Protein AF-A0A5C8T9L4-F1 (afdb_monomer_lite)

Radius of gyration: 18.74 Å; chains: 1; bounding box: 46×56×46 Å

Structure (mmCIF, N/CA/C/O backbone):
data_AF-A0A5C8T9L4-F1
#
_entry.id   AF-A0A5C8T9L4-F1
#
loop_
_atom_site.group_PDB
_atom_site.id
_atom_site.type_symbol
_atom_site.label_atom_id
_atom_site.label_alt_id
_atom_site.label_comp_id
_atom_site.label_asym_id
_atom_site.label_entity_id
_atom_site.label_seq_id
_atom_site.pdbx_PDB_ins_code
_atom_site.Cartn_x
_atom_site.Cartn_y
_atom_site.Cartn_z
_atom_site.occupancy
_atom_site.B_iso_or_equiv
_atom_site.auth_seq_id
_atom_site.auth_comp_id
_atom_site.auth_asym_id
_atom_site.auth_atom_id
_atom_site.pdbx_PDB_model_num
ATOM 1 N N . MET A 1 1 ? -16.118 5.973 26.515 1.00 42.66 1 MET A N 1
ATOM 2 C CA . MET A 1 1 ? -16.627 4.832 25.735 1.00 42.66 1 MET A CA 1
ATOM 3 C C . MET A 1 1 ? -15.628 4.632 24.616 1.00 42.66 1 MET A C 1
ATOM 5 O O . MET A 1 1 ? -15.421 5.558 23.848 1.00 42.66 1 MET A O 1
ATOM 9 N N . THR A 1 2 ? -14.858 3.548 24.643 1.00 53.88 2 THR A N 1
ATOM 10 C CA . THR A 1 2 ? -13.965 3.210 23.529 1.00 53.88 2 THR A CA 1
ATOM 11 C C . THR A 1 2 ? -14.850 2.675 22.419 1.00 53.88 2 THR A C 1
ATOM 13 O O . THR A 1 2 ? -15.392 1.584 22.564 1.00 53.88 2 THR A O 1
ATOM 16 N N . GLU A 1 3 ? -15.061 3.482 21.382 1.00 70.50 3 GLU A N 1
ATOM 17 C CA . GLU A 1 3 ? -15.734 3.046 20.159 1.00 70.50 3 GLU A CA 1
ATOM 18 C C . GLU A 1 3 ? -15.051 1.776 19.636 1.00 70.50 3 GLU A C 1
ATOM 20 O O . GLU A 1 3 ? -13.815 1.693 19.617 1.00 70.50 3 GLU A O 1
ATOM 25 N N . ASP A 1 4 ? -15.853 0.786 19.252 1.00 84.50 4 ASP A N 1
ATOM 26 C CA . ASP A 1 4 ? -15.371 -0.460 18.663 1.00 84.50 4 ASP A CA 1
ATOM 27 C C . ASP A 1 4 ? -14.946 -0.179 17.216 1.00 84.50 4 ASP A C 1
ATOM 29 O O . ASP A 1 4 ? -15.748 -0.189 16.283 1.00 84.50 4 ASP A O 1
ATOM 33 N N . LEU A 1 5 ? -13.687 0.232 17.054 1.00 92.12 5 LEU A N 1
ATOM 34 C CA . LEU A 1 5 ? -13.161 0.726 15.785 1.00 92.12 5 LEU A CA 1
ATOM 35 C C . LEU A 1 5 ? -12.780 -0.430 14.869 1.00 92.12 5 LEU A C 1
ATOM 37 O O . LEU A 1 5 ? -11.931 -1.259 15.203 1.00 92.12 5 LEU A O 1
ATOM 41 N N . LYS A 1 6 ? -13.331 -0.419 13.654 1.00 95.00 6 LYS A N 1
ATOM 42 C CA . LYS A 1 6 ? -13.077 -1.445 12.648 1.00 95.00 6 LYS A CA 1
ATOM 43 C C . LYS A 1 6 ? -11.702 -1.253 12.013 1.00 95.00 6 LYS A C 1
ATOM 45 O O . LYS A 1 6 ? -11.500 -0.343 11.201 1.00 95.00 6 LYS A O 1
ATOM 50 N N . THR A 1 7 ? -10.771 -2.152 12.320 1.00 97.31 7 THR A N 1
ATOM 51 C CA . THR A 1 7 ? -9.449 -2.186 11.684 1.00 97.31 7 THR A CA 1
ATOM 52 C C . THR A 1 7 ? -9.430 -3.185 10.529 1.00 97.31 7 THR A C 1
ATOM 54 O O . THR A 1 7 ? -9.835 -4.336 10.672 1.00 97.31 7 THR A O 1
ATOM 57 N N . LEU A 1 8 ? -8.955 -2.742 9.364 1.00 98.19 8 LEU A N 1
ATOM 58 C CA . LEU A 1 8 ? -8.686 -3.590 8.204 1.00 98.19 8 LEU A CA 1
ATOM 59 C C . LEU A 1 8 ? -7.178 -3.765 8.038 1.00 98.19 8 LEU A C 1
ATOM 61 O O . LEU A 1 8 ? -6.442 -2.794 7.850 1.00 98.19 8 LEU A O 1
ATOM 65 N N . ARG A 1 9 ? -6.724 -5.014 8.058 1.00 98.25 9 ARG A N 1
ATOM 66 C CA . ARG A 1 9 ? -5.347 -5.394 7.750 1.00 98.25 9 ARG A CA 1
ATOM 67 C C . ARG A 1 9 ? -5.260 -5.760 6.274 1.00 98.25 9 ARG A C 1
ATOM 69 O O . ARG A 1 9 ? -5.932 -6.674 5.809 1.00 98.25 9 ARG A O 1
ATOM 76 N N . LEU A 1 10 ? -4.432 -5.051 5.525 1.00 98.38 10 LEU A N 1
ATOM 77 C CA . LEU A 1 10 ? -4.226 -5.287 4.106 1.00 98.38 10 LEU A CA 1
ATOM 78 C C . LEU A 1 10 ? -2.852 -5.907 3.870 1.00 98.38 10 LEU A C 1
ATOM 80 O O . LEU A 1 10 ? -1.831 -5.279 4.143 1.00 98.38 10 LEU A O 1
ATOM 84 N N . VAL A 1 11 ? -2.812 -7.111 3.308 1.00 98.50 11 VAL A N 1
ATOM 85 C CA . VAL A 1 11 ? -1.577 -7.679 2.756 1.00 98.50 11 VAL A CA 1
ATOM 86 C C . VAL A 1 11 ? -1.480 -7.207 1.308 1.00 98.50 11 VAL A C 1
ATOM 88 O O . VAL A 1 11 ? -2.245 -7.656 0.455 1.00 98.50 11 VAL A O 1
ATOM 91 N N . LEU A 1 12 ? -0.584 -6.255 1.032 1.00 98.31 12 LEU A N 1
ATOM 92 C CA . LEU A 1 12 ? -0.358 -5.691 -0.304 1.00 98.31 12 LEU A CA 1
ATOM 93 C C . LEU A 1 12 ? 1.014 -6.115 -0.819 1.00 98.31 12 LEU A C 1
ATOM 95 O O . LEU A 1 12 ? 1.993 -5.378 -0.659 1.00 98.31 12 LEU A O 1
ATOM 99 N N . PRO A 1 13 ? 1.107 -7.265 -1.501 1.00 97.75 13 PRO A N 1
ATOM 100 C CA . PRO A 1 13 ? 2.375 -7.761 -2.003 1.00 97.75 13 PRO A CA 1
ATOM 101 C C . PRO A 1 13 ? 2.745 -7.093 -3.343 1.00 97.75 13 PRO A C 1
ATOM 103 O O . PRO A 1 13 ? 3.124 -7.759 -4.307 1.00 97.75 13 PRO A O 1
ATOM 106 N N . HIS A 1 14 ? 2.613 -5.762 -3.407 1.00 96.50 14 HIS A N 1
ATOM 107 C CA . HIS A 1 14 ? 2.922 -4.929 -4.568 1.00 96.50 14 HIS A CA 1
ATOM 108 C C . HIS A 1 14 ? 4.435 -4.827 -4.774 1.00 96.50 14 HIS A C 1
ATOM 110 O O . HIS A 1 14 ? 5.175 -4.503 -3.847 1.00 96.50 14 HIS A O 1
ATOM 116 N N . TRP A 1 15 ? 4.898 -5.132 -5.984 1.00 95.69 15 TRP A N 1
ATOM 117 C CA . TRP A 1 15 ? 6.328 -5.158 -6.308 1.00 95.69 15 TRP A CA 1
ATOM 118 C C . TRP A 1 15 ? 6.679 -4.346 -7.556 1.00 95.69 15 TRP A C 1
ATOM 120 O O . TRP A 1 15 ? 7.861 -4.061 -7.783 1.00 95.69 15 TRP A O 1
ATOM 130 N N . GLN A 1 16 ? 5.674 -4.007 -8.370 1.00 93.94 16 GLN A N 1
ATOM 131 C CA . GLN A 1 16 ? 5.835 -3.333 -9.653 1.00 93.94 16 GLN A CA 1
ATOM 132 C C . GLN A 1 16 ? 6.275 -1.876 -9.483 1.00 93.94 16 GLN A C 1
ATOM 134 O O . GLN A 1 16 ? 7.152 -1.441 -10.226 1.00 93.94 16 GLN A O 1
ATOM 139 N N . GLY A 1 17 ? 5.755 -1.156 -8.478 1.00 89.44 17 GLY A N 1
ATOM 140 C CA . GLY A 1 17 ? 6.108 0.242 -8.213 1.00 89.44 17 GLY A CA 1
ATOM 141 C C . GLY A 1 17 ? 7.595 0.422 -7.907 1.00 89.44 17 GLY A C 1
ATOM 142 O O . GLY A 1 17 ? 8.246 1.318 -8.437 1.00 89.44 17 GLY A O 1
ATOM 143 N N . GLY A 1 18 ? 8.171 -0.496 -7.130 1.00 89.19 18 GLY A N 1
ATOM 144 C CA . GLY A 1 18 ? 9.614 -0.553 -6.882 1.00 89.19 18 GLY A CA 1
ATOM 145 C C . GLY A 1 18 ? 10.430 -1.353 -7.910 1.00 89.19 18 GLY A C 1
ATOM 146 O O . GLY A 1 18 ? 11.642 -1.490 -7.730 1.00 89.19 18 GLY A O 1
ATOM 147 N N . ASN A 1 19 ? 9.782 -1.927 -8.934 1.00 92.38 19 ASN A N 1
ATOM 148 C CA . ASN A 1 19 ? 10.348 -2.861 -9.917 1.00 92.38 19 ASN A CA 1
ATOM 149 C C . ASN A 1 19 ? 11.284 -3.916 -9.289 1.00 92.38 19 ASN A C 1
ATOM 151 O O . ASN A 1 19 ? 12.402 -4.159 -9.755 1.00 92.38 19 ASN A O 1
ATOM 155 N N . LYS A 1 20 ? 10.854 -4.508 -8.168 1.00 93.69 20 LYS A N 1
ATOM 156 C CA . LYS A 1 20 ? 11.675 -5.448 -7.398 1.00 93.69 20 LYS A CA 1
ATOM 157 C C . LYS A 1 20 ? 10.832 -6.630 -6.908 1.00 93.69 20 LYS A C 1
ATOM 159 O O . LYS A 1 20 ? 10.202 -6.535 -5.854 1.00 93.69 20 LYS A O 1
ATOM 164 N N . PRO A 1 21 ? 10.884 -7.779 -7.609 1.00 94.56 21 PRO A N 1
ATOM 16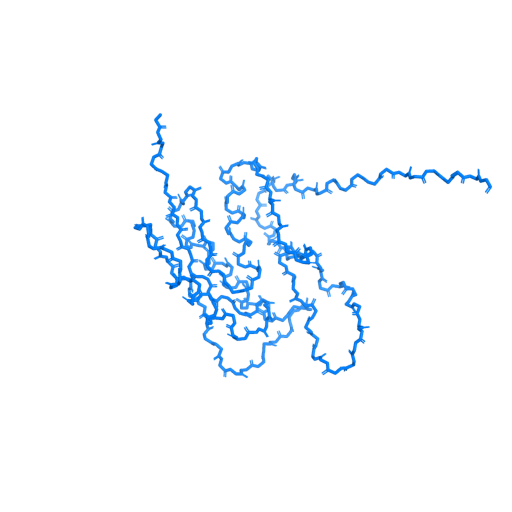5 C CA . PRO A 1 21 ? 10.089 -8.975 -7.309 1.00 94.56 21 PRO A CA 1
ATOM 166 C C . PRO A 1 21 ? 10.098 -9.433 -5.844 1.00 94.56 21 PRO A C 1
ATOM 168 O O . PRO A 1 21 ? 9.089 -9.913 -5.332 1.00 94.56 21 PRO A O 1
ATOM 171 N N . THR A 1 22 ? 11.217 -9.253 -5.133 1.00 95.94 22 THR A N 1
ATOM 172 C CA . THR A 1 22 ? 11.357 -9.676 -3.729 1.00 95.94 22 THR A CA 1
ATOM 173 C C . THR A 1 22 ? 10.402 -8.958 -2.771 1.00 95.94 22 THR A C 1
ATOM 175 O O . THR A 1 22 ? 10.172 -9.462 -1.675 1.00 95.94 22 THR A O 1
ATOM 178 N N . TYR A 1 23 ? 9.839 -7.804 -3.151 1.00 96.50 23 TYR A N 1
ATOM 179 C CA . TYR A 1 23 ? 8.844 -7.105 -2.330 1.00 96.50 23 TYR A CA 1
ATOM 180 C C . TYR A 1 23 ? 7.578 -7.936 -2.098 1.00 96.50 23 TYR A C 1
ATOM 182 O O . TYR A 1 23 ? 6.995 -7.851 -1.018 1.00 96.50 23 TYR A O 1
ATOM 190 N N . GLN A 1 24 ? 7.217 -8.813 -3.042 1.00 96.12 24 GLN A N 1
ATOM 191 C CA . GLN A 1 24 ? 6.064 -9.700 -2.890 1.00 96.12 24 GLN A CA 1
ATOM 192 C C . GLN A 1 24 ? 6.222 -10.634 -1.678 1.00 96.12 24 GLN A C 1
ATOM 194 O O . GLN A 1 24 ? 5.297 -10.801 -0.884 1.00 96.12 24 GLN A O 1
ATOM 199 N N . LEU A 1 25 ? 7.413 -11.222 -1.517 1.00 97.44 25 LEU A N 1
ATOM 200 C CA . LEU A 1 25 ? 7.740 -12.066 -0.366 1.00 97.44 25 LEU A CA 1
ATOM 201 C C . LEU A 1 25 ? 7.803 -11.243 0.925 1.00 97.44 25 LEU A C 1
ATOM 203 O O . LEU A 1 25 ? 7.277 -11.678 1.944 1.00 97.44 25 LEU A O 1
ATOM 207 N N . GLY A 1 26 ? 8.420 -10.058 0.871 1.00 97.69 26 GLY A N 1
ATOM 208 C CA . GLY A 1 26 ? 8.570 -9.176 2.031 1.00 97.69 26 GLY A CA 1
ATOM 209 C C . GLY A 1 26 ? 7.234 -8.799 2.675 1.00 97.69 26 GLY A C 1
ATOM 210 O O . GLY A 1 26 ? 7.101 -8.916 3.888 1.00 97.69 26 GLY A O 1
ATOM 211 N N . SER A 1 27 ? 6.231 -8.442 1.868 1.00 98.00 27 SER A N 1
ATOM 212 C CA . SER A 1 27 ? 4.871 -8.134 2.337 1.00 98.00 27 SER A CA 1
ATOM 213 C C . SER A 1 27 ? 4.233 -9.299 3.099 1.00 98.00 27 SER A C 1
ATOM 215 O O . SER A 1 27 ? 3.751 -9.128 4.219 1.00 98.00 27 SER A O 1
ATOM 217 N N . ARG A 1 28 ? 4.280 -10.509 2.525 1.00 97.75 28 ARG A N 1
ATOM 218 C CA . ARG A 1 28 ? 3.706 -11.709 3.153 1.00 97.75 28 ARG A CA 1
ATOM 219 C C . ARG A 1 28 ? 4.455 -12.106 4.421 1.00 97.75 28 ARG A C 1
ATOM 221 O O . ARG A 1 28 ? 3.827 -12.486 5.404 1.00 97.75 28 ARG A O 1
ATOM 228 N N . LEU A 1 29 ? 5.783 -11.986 4.417 1.00 98.31 29 LEU A N 1
ATOM 229 C CA . LEU A 1 29 ? 6.598 -12.243 5.601 1.00 98.31 29 LEU A CA 1
ATOM 230 C C . LEU A 1 29 ? 6.287 -11.240 6.718 1.00 98.31 29 LEU A C 1
ATOM 232 O O . LEU A 1 29 ? 6.173 -11.637 7.871 1.00 98.31 29 LEU A O 1
ATOM 236 N N . LEU A 1 30 ? 6.108 -9.960 6.383 1.00 97.81 30 LEU A N 1
ATOM 237 C CA . LEU A 1 30 ? 5.727 -8.935 7.351 1.00 97.81 30 LEU A CA 1
ATOM 238 C C . LEU A 1 30 ? 4.353 -9.228 7.964 1.00 97.81 30 LEU A C 1
ATOM 240 O O . LEU A 1 30 ? 4.199 -9.127 9.177 1.00 97.81 30 LEU A O 1
ATOM 244 N N . ALA A 1 31 ? 3.381 -9.635 7.144 1.00 97.50 31 ALA A N 1
ATOM 245 C CA . ALA A 1 31 ? 2.064 -10.037 7.627 1.00 97.50 31 ALA A CA 1
ATOM 246 C C . ALA A 1 31 ? 2.133 -11.253 8.567 1.00 97.50 31 ALA A C 1
ATOM 248 O O . ALA A 1 31 ? 1.416 -11.283 9.562 1.00 97.50 31 ALA A O 1
ATOM 249 N N . TRP A 1 32 ? 3.014 -12.218 8.278 1.00 97.12 32 TRP A N 1
ATOM 250 C CA . TRP A 1 32 ? 3.246 -13.396 9.120 1.00 97.12 32 TRP A CA 1
ATOM 251 C C . TRP A 1 32 ? 3.954 -13.069 10.446 1.00 97.12 32 TRP A C 1
ATOM 253 O O . TRP A 1 32 ? 3.642 -13.669 11.468 1.00 97.12 32 TRP A O 1
ATOM 263 N N . LEU A 1 33 ? 4.896 -12.120 10.441 1.00 98.00 33 LEU A N 1
ATOM 264 C CA . LEU A 1 33 ? 5.613 -11.675 11.645 1.00 98.00 33 LEU A CA 1
ATOM 265 C C . LEU A 1 33 ? 4.762 -10.783 12.557 1.00 98.00 33 LEU A C 1
ATOM 267 O O . LEU A 1 33 ? 5.031 -10.694 13.755 1.00 98.00 33 LEU A O 1
ATOM 271 N N . ALA A 1 34 ? 3.793 -10.065 11.992 1.00 97.00 34 ALA A N 1
ATOM 272 C CA . ALA A 1 34 ? 2.943 -9.164 12.749 1.00 97.00 34 ALA A CA 1
ATOM 273 C C . ALA A 1 34 ? 2.046 -9.951 13.722 1.00 97.00 34 ALA A C 1
ATOM 275 O O . ALA A 1 34 ? 1.515 -10.997 13.350 1.00 97.00 34 ALA A O 1
ATOM 276 N N . PRO A 1 35 ? 1.817 -9.446 14.947 1.00 95.88 35 PRO A N 1
ATOM 277 C CA . PRO A 1 35 ? 0.962 -10.122 15.916 1.00 95.88 35 PRO A CA 1
ATOM 278 C C . PRO A 1 35 ? -0.449 -10.293 15.358 1.00 95.88 35 PRO A C 1
ATOM 280 O O . PRO A 1 35 ? -0.966 -9.395 14.684 1.00 95.88 35 PRO A O 1
ATOM 283 N N . ASP A 1 36 ? -1.075 -11.428 15.651 1.00 92.00 36 ASP A N 1
ATOM 284 C CA . ASP A 1 36 ? -2.500 -11.616 15.407 1.00 92.00 36 ASP A CA 1
ATOM 285 C C . ASP A 1 36 ? -3.299 -10.909 16.509 1.00 92.00 36 ASP A C 1
ATOM 287 O O . ASP A 1 36 ? -2.983 -11.009 17.695 1.00 92.00 36 ASP A O 1
ATOM 291 N N . ASN A 1 37 ? -4.304 -10.147 16.100 1.00 89.31 37 ASN A N 1
ATOM 292 C CA . ASN A 1 37 ? -5.185 -9.384 16.975 1.00 89.31 37 ASN A CA 1
ATOM 293 C C . ASN A 1 37 ? -6.670 -9.602 16.643 1.00 89.31 37 ASN A C 1
ATOM 295 O O . ASN A 1 37 ? -7.508 -8.865 17.151 1.00 89.31 37 ASN A O 1
ATOM 299 N N . GLY A 1 38 ? -6.998 -10.593 15.802 1.00 92.69 38 GLY A N 1
ATOM 300 C CA . GLY A 1 38 ? -8.375 -10.913 15.415 1.00 92.69 38 GLY A CA 1
ATOM 301 C C . GLY A 1 38 ? -9.010 -9.950 14.405 1.00 92.69 38 GLY A C 1
ATOM 302 O O . GLY A 1 38 ? -10.161 -10.155 14.022 1.00 92.69 38 GLY A O 1
ATOM 303 N N . ASP A 1 39 ? -8.283 -8.926 13.946 1.00 95.56 39 ASP A N 1
ATOM 304 C CA . ASP A 1 39 ? -8.768 -8.003 12.918 1.00 95.56 39 ASP A CA 1
ATOM 305 C C . ASP A 1 39 ? -8.898 -8.693 11.553 1.00 95.56 39 ASP A C 1
ATOM 307 O O . ASP A 1 39 ? -8.097 -9.554 11.166 1.00 95.56 39 ASP A O 1
ATOM 311 N N . LEU A 1 40 ? -9.865 -8.235 10.754 1.00 96.75 40 LEU A N 1
ATOM 312 C CA . LEU A 1 40 ? -10.055 -8.723 9.393 1.00 96.75 40 LEU A CA 1
ATOM 313 C C . LEU A 1 40 ? -8.805 -8.460 8.543 1.00 96.75 40 LEU A C 1
ATOM 315 O O . LEU A 1 40 ? -8.413 -7.310 8.331 1.00 96.75 40 LEU A O 1
ATOM 319 N N . THR A 1 41 ? -8.229 -9.534 8.003 1.00 98.00 41 THR A N 1
ATOM 320 C CA . THR A 1 41 ? -7.075 -9.481 7.102 1.00 98.00 41 THR A CA 1
ATOM 321 C C . THR A 1 41 ? -7.476 -9.864 5.680 1.00 98.00 41 THR A C 1
ATOM 323 O O . THR A 1 41 ? -8.061 -10.922 5.461 1.00 98.00 41 THR A O 1
ATOM 326 N N . VAL A 1 42 ? -7.142 -9.015 4.706 1.00 98.31 42 VAL A N 1
ATOM 327 C CA . VAL A 1 42 ? -7.423 -9.228 3.278 1.00 98.31 42 VAL A CA 1
ATOM 328 C C . VAL A 1 42 ? -6.133 -9.089 2.473 1.00 98.31 42 VAL A C 1
ATOM 330 O O . VAL A 1 42 ? -5.424 -8.091 2.594 1.00 98.31 42 VAL A O 1
ATOM 333 N N . GLU A 1 43 ? -5.830 -10.076 1.628 1.00 98.31 43 GLU A N 1
ATOM 334 C CA . GLU A 1 43 ? -4.735 -9.982 0.654 1.00 98.31 43 GLU A CA 1
ATOM 335 C C . GLU A 1 43 ? -5.242 -9.370 -0.655 1.00 98.31 43 GLU A C 1
ATOM 337 O O . GLU A 1 43 ? -6.220 -9.837 -1.241 1.00 98.31 43 GLU A O 1
ATOM 342 N N . VAL A 1 44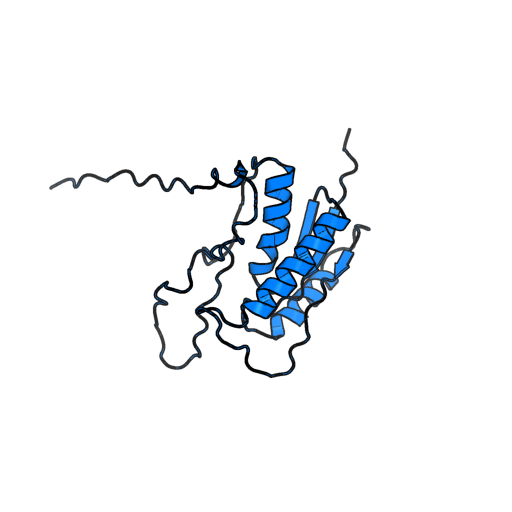 ? -4.572 -8.315 -1.123 1.00 98.12 44 VAL A N 1
ATOM 343 C CA . VAL A 1 44 ? -4.873 -7.700 -2.419 1.00 98.12 44 VAL A CA 1
ATOM 344 C C . VAL A 1 44 ? -4.293 -8.568 -3.536 1.00 98.12 44 VAL A C 1
ATOM 346 O O . VAL A 1 44 ? -3.113 -8.928 -3.478 1.00 98.12 44 VAL A O 1
ATOM 349 N N . PRO A 1 45 ? -5.074 -8.879 -4.588 1.00 97.00 45 PRO A N 1
ATOM 350 C CA . PRO A 1 45 ? -4.572 -9.649 -5.713 1.00 97.00 45 PRO A CA 1
ATOM 351 C C . PRO A 1 45 ? -3.498 -8.854 -6.463 1.00 97.00 45 PRO A C 1
ATOM 353 O O . PRO A 1 45 ? -3.769 -7.815 -7.063 1.00 97.00 45 PRO A O 1
ATOM 356 N N . VAL A 1 46 ? -2.269 -9.370 -6.449 1.00 96.75 46 VAL A N 1
ATOM 357 C CA . VAL A 1 46 ? -1.140 -8.837 -7.220 1.00 96.75 46 VAL A CA 1
ATOM 358 C C . VAL A 1 46 ? -0.546 -9.966 -8.066 1.00 96.75 46 VAL A C 1
ATOM 360 O O . VAL A 1 46 ? -0.232 -11.027 -7.510 1.00 96.75 46 VAL A O 1
ATOM 363 N N . PRO A 1 47 ? -0.345 -9.765 -9.384 1.00 94.81 47 PRO A N 1
ATOM 364 C CA . PRO A 1 47 ? 0.321 -10.743 -10.237 1.00 94.81 47 PRO A CA 1
ATOM 365 C C . PRO A 1 47 ? 1.670 -11.182 -9.663 1.00 94.81 47 PRO A C 1
ATOM 367 O O . PRO A 1 47 ? 2.456 -10.364 -9.177 1.00 94.81 47 PRO A O 1
ATOM 370 N N . LYS A 1 48 ? 1.950 -12.488 -9.706 1.00 95.12 48 LYS A N 1
ATOM 371 C CA . LYS A 1 48 ? 3.267 -13.009 -9.324 1.00 95.12 48 LYS A CA 1
ATOM 372 C C . LYS A 1 48 ? 4.320 -12.533 -10.334 1.00 95.12 48 LYS A C 1
ATOM 374 O O . LYS A 1 48 ? 4.012 -12.483 -11.523 1.00 95.12 48 LYS A O 1
ATOM 379 N N . PRO A 1 49 ? 5.548 -12.224 -9.890 1.00 93.38 49 PRO A N 1
ATOM 380 C CA . PRO A 1 49 ? 6.660 -12.012 -10.801 1.00 93.38 49 PRO A CA 1
ATOM 381 C C . PRO A 1 49 ? 6.852 -13.243 -11.694 1.00 93.38 49 PRO A C 1
ATOM 383 O O . PRO A 1 49 ? 7.033 -14.353 -11.198 1.00 93.38 49 PRO A O 1
ATOM 386 N N . ASP A 1 50 ? 6.822 -13.035 -13.003 1.00 92.50 50 ASP A N 1
ATOM 387 C CA . ASP A 1 50 ? 6.962 -14.063 -14.045 1.00 92.50 50 ASP A CA 1
ATOM 388 C C . ASP A 1 50 ? 8.329 -13.985 -14.758 1.00 92.50 50 ASP A C 1
ATOM 390 O O . ASP A 1 50 ? 8.585 -14.690 -15.730 1.00 92.50 50 ASP A O 1
ATOM 394 N N . GLY A 1 51 ? 9.222 -13.120 -14.267 1.00 90.88 51 GLY A N 1
ATOM 395 C CA . GLY A 1 51 ? 10.552 -12.889 -14.829 1.00 90.88 51 GLY A CA 1
ATOM 396 C C . GLY A 1 51 ? 10.578 -11.935 -16.026 1.00 90.88 51 GLY A C 1
ATOM 397 O O . GLY A 1 51 ? 11.671 -11.589 -16.485 1.00 90.88 51 GLY A O 1
ATOM 398 N N . ARG A 1 52 ? 9.425 -11.459 -16.519 1.00 91.88 52 ARG A N 1
ATOM 399 C CA . ARG A 1 52 ? 9.403 -10.481 -17.610 1.00 91.88 52 ARG A CA 1
ATOM 400 C C . ARG A 1 52 ? 9.825 -9.101 -17.116 1.00 91.88 52 ARG A C 1
ATOM 402 O O . ARG A 1 52 ? 9.647 -8.734 -15.955 1.00 91.88 52 ARG A O 1
ATOM 409 N N . LYS A 1 53 ? 10.373 -8.303 -18.030 1.00 90.25 53 LYS A N 1
ATOM 410 C CA . LYS A 1 53 ? 10.612 -6.882 -17.767 1.00 90.25 53 LYS A CA 1
ATOM 411 C C . LYS A 1 53 ? 9.296 -6.129 -17.908 1.00 90.25 53 LYS A C 1
ATOM 413 O O . LYS A 1 53 ? 8.599 -6.295 -18.907 1.00 90.25 53 LYS A O 1
ATOM 418 N N . LEU A 1 54 ? 8.988 -5.287 -16.928 1.00 89.25 54 LEU A N 1
ATOM 419 C CA . LEU A 1 54 ? 7.857 -4.373 -17.011 1.00 89.25 54 LEU A CA 1
ATOM 420 C C . LEU A 1 54 ? 8.126 -3.306 -18.091 1.00 89.25 54 LEU A C 1
ATOM 422 O O . LEU A 1 54 ? 9.252 -2.795 -18.163 1.00 89.25 54 LEU A O 1
ATOM 426 N N . PRO A 1 55 ? 7.134 -2.972 -18.935 1.00 90.81 55 PRO A N 1
ATOM 427 C CA . PRO A 1 55 ? 7.277 -1.921 -19.936 1.00 90.81 55 PRO A CA 1
ATOM 428 C C . PRO A 1 55 ? 7.417 -0.547 -19.271 1.00 90.81 55 PRO A C 1
ATOM 430 O O . PRO A 1 55 ? 7.004 -0.350 -18.131 1.00 90.81 55 PRO A O 1
ATOM 433 N N . VAL A 1 56 ? 7.992 0.418 -19.988 1.00 88.00 56 VAL A N 1
ATOM 434 C CA . VAL A 1 56 ? 7.959 1.828 -19.580 1.00 88.00 56 VAL A CA 1
ATOM 435 C C . VAL A 1 56 ? 6.816 2.507 -20.322 1.00 88.00 56 VAL A C 1
ATOM 437 O O . VAL A 1 56 ? 6.808 2.540 -21.548 1.00 88.00 56 VAL A O 1
ATOM 440 N N . GLU A 1 57 ? 5.875 3.062 -19.572 1.00 88.44 57 GLU A N 1
ATOM 441 C CA . GLU A 1 57 ? 4.657 3.706 -20.056 1.00 88.44 57 GLU A CA 1
ATOM 442 C C . GLU A 1 57 ? 4.618 5.131 -19.495 1.00 88.44 57 GLU A C 1
ATOM 444 O O . GLU A 1 57 ? 4.618 5.325 -18.280 1.00 88.44 57 GLU A O 1
ATOM 449 N N . ASP A 1 58 ? 4.638 6.145 -20.362 1.00 85.88 58 ASP A N 1
ATOM 450 C CA . ASP A 1 58 ? 4.673 7.564 -19.967 1.00 85.88 58 ASP A CA 1
ATOM 451 C C . ASP A 1 58 ? 5.777 7.899 -18.942 1.00 85.88 58 ASP A C 1
ATOM 453 O O . ASP A 1 58 ? 5.580 8.667 -17.999 1.00 85.88 58 ASP A O 1
ATOM 457 N N . GLY A 1 59 ? 6.949 7.278 -19.106 1.00 83.31 59 GLY A N 1
ATOM 458 C CA . GLY A 1 59 ? 8.099 7.455 -18.215 1.00 83.31 59 GLY A CA 1
ATOM 459 C C . GLY A 1 59 ? 8.040 6.651 -16.911 1.00 83.31 59 GLY A C 1
ATOM 460 O O . GLY A 1 59 ? 8.967 6.746 -16.111 1.00 83.31 59 GLY A O 1
ATOM 461 N N . VAL A 1 60 ? 7.007 5.828 -16.707 1.00 84.31 60 VAL A N 1
ATOM 462 C CA . VAL A 1 60 ? 6.816 5.001 -15.509 1.00 84.31 60 VAL A CA 1
ATOM 463 C C . VAL A 1 60 ? 6.941 3.518 -15.853 1.00 84.31 60 VAL A C 1
ATOM 465 O O . VAL A 1 60 ? 6.326 3.027 -16.795 1.00 84.31 60 VAL A O 1
ATOM 468 N N . VAL A 1 61 ? 7.717 2.777 -15.064 1.00 89.19 61 VAL A N 1
ATOM 469 C CA . VAL A 1 61 ? 7.840 1.319 -15.204 1.00 89.19 61 VAL A CA 1
ATOM 470 C C . VAL A 1 61 ? 6.551 0.642 -14.725 1.00 89.19 61 VAL A C 1
ATOM 472 O O . VAL A 1 61 ? 6.140 0.845 -13.589 1.00 89.19 61 VAL A O 1
ATOM 475 N N . GLY A 1 62 ? 5.925 -0.168 -15.580 1.00 90.19 62 GLY A N 1
ATOM 476 C CA . GLY A 1 62 ? 4.738 -0.961 -15.251 1.00 90.19 62 GLY A CA 1
ATOM 477 C C . GLY A 1 62 ? 3.515 -0.130 -14.864 1.00 90.19 62 GLY A C 1
ATOM 478 O O . GLY A 1 62 ? 2.738 -0.570 -14.020 1.00 90.19 62 GLY A O 1
ATOM 479 N N . LYS A 1 63 ? 3.355 1.078 -15.427 1.00 89.75 63 LYS A N 1
ATOM 480 C CA . LYS A 1 63 ? 2.304 2.038 -15.042 1.00 89.75 63 LYS A CA 1
ATOM 481 C C . LYS A 1 63 ? 0.909 1.409 -15.018 1.00 89.75 63 LYS A C 1
ATOM 483 O O . LYS A 1 63 ? 0.202 1.560 -14.025 1.00 89.75 63 LYS A O 1
ATOM 488 N N . SER A 1 64 ? 0.520 0.714 -16.084 1.00 93.25 64 SER A N 1
ATOM 489 C CA . SER A 1 64 ? -0.751 -0.007 -16.195 1.00 93.25 64 SER A CA 1
ATOM 490 C C . SER A 1 64 ? -0.984 -0.959 -15.016 1.00 93.25 64 SER A C 1
ATOM 492 O O . SER A 1 64 ? -1.977 -0.820 -14.301 1.00 93.25 64 SER A O 1
ATOM 494 N N . GLU A 1 65 ? -0.020 -1.836 -14.741 1.00 93.31 65 GLU A N 1
ATOM 495 C CA . GLU A 1 65 ? -0.083 -2.824 -13.657 1.00 93.31 65 GLU A CA 1
ATOM 496 C C . GLU A 1 65 ? -0.107 -2.188 -12.264 1.00 93.31 65 GLU A C 1
ATOM 498 O O . GLU A 1 65 ? -0.829 -2.644 -11.377 1.00 93.31 65 GLU A O 1
ATOM 503 N N . VAL A 1 66 ? 0.658 -1.113 -12.061 1.00 92.69 66 VAL A N 1
ATOM 504 C CA . VAL A 1 66 ? 0.634 -0.332 -10.816 1.00 92.69 66 VAL A CA 1
ATOM 505 C C . VAL A 1 66 ? -0.757 0.254 -10.582 1.00 92.69 66 VAL A C 1
ATOM 507 O O . VAL A 1 66 ? -1.307 0.147 -9.483 1.00 92.69 66 VAL A O 1
ATOM 510 N N . LEU A 1 67 ? -1.362 0.830 -11.622 1.00 93.81 67 LEU A N 1
ATOM 511 C CA . LEU A 1 67 ? -2.702 1.399 -11.538 1.00 93.81 67 LEU A CA 1
ATOM 512 C C . LEU A 1 67 ? -3.781 0.328 -11.319 1.00 93.81 67 LEU A C 1
ATOM 514 O O . LEU A 1 67 ? -4.749 0.596 -10.606 1.00 93.81 67 LEU A O 1
ATOM 518 N N . ASP A 1 68 ? -3.629 -0.871 -11.885 1.00 95.75 68 ASP A N 1
ATOM 519 C CA . ASP A 1 68 ? -4.536 -1.999 -11.634 1.00 95.75 68 ASP A CA 1
ATOM 520 C C . ASP A 1 68 ? -4.530 -2.415 -10.161 1.00 95.75 68 ASP A C 1
ATOM 522 O O . ASP A 1 68 ? -5.593 -2.527 -9.543 1.00 95.75 68 ASP A O 1
ATOM 526 N N . VAL A 1 69 ? -3.344 -2.561 -9.561 1.00 95.94 69 VAL A N 1
ATOM 527 C CA . VAL A 1 69 ? -3.216 -2.895 -8.134 1.00 95.94 69 VAL A CA 1
ATOM 528 C C . VAL A 1 69 ? -3.786 -1.778 -7.255 1.00 95.94 69 VAL A C 1
ATOM 530 O O . VAL A 1 69 ? -4.491 -2.059 -6.281 1.00 95.94 69 VAL A O 1
ATOM 533 N N . ALA A 1 70 ? -3.552 -0.510 -7.605 1.00 95.38 70 ALA A N 1
ATOM 534 C CA . ALA A 1 70 ? -4.119 0.626 -6.878 1.00 95.38 70 ALA A CA 1
ATOM 535 C C . ALA A 1 70 ? -5.660 0.638 -6.930 1.00 95.38 70 ALA A C 1
ATOM 537 O O . ALA A 1 70 ? -6.312 0.870 -5.907 1.00 95.38 70 ALA A O 1
ATOM 538 N N . ARG A 1 71 ? -6.256 0.332 -8.093 1.00 96.38 71 ARG A N 1
ATOM 539 C CA . ARG A 1 71 ? -7.714 0.189 -8.256 1.00 96.38 71 ARG A CA 1
ATOM 540 C C . ARG A 1 71 ? -8.273 -0.968 -7.431 1.00 96.38 71 ARG A C 1
ATOM 542 O O . ARG A 1 71 ? -9.252 -0.767 -6.717 1.00 96.38 71 ARG A O 1
ATOM 549 N N . ALA A 1 72 ? -7.645 -2.142 -7.491 1.00 97.56 72 ALA A N 1
ATOM 550 C CA . ALA A 1 72 ? -8.064 -3.310 -6.716 1.00 97.56 72 ALA A CA 1
ATOM 551 C C . ALA A 1 72 ? -8.004 -3.037 -5.204 1.00 97.56 72 ALA A C 1
ATOM 553 O O . ALA A 1 72 ? -8.952 -3.327 -4.476 1.00 97.56 72 ALA A O 1
ATOM 554 N N . THR A 1 73 ? -6.927 -2.394 -4.745 1.00 98.31 73 THR A N 1
ATOM 555 C CA . THR A 1 73 ? -6.767 -1.978 -3.344 1.00 98.31 73 THR A CA 1
ATOM 556 C C . THR A 1 73 ? -7.885 -1.033 -2.919 1.00 98.31 73 THR A C 1
ATOM 558 O O . THR A 1 73 ? -8.517 -1.243 -1.884 1.00 98.31 73 THR A O 1
ATOM 561 N N . ARG A 1 74 ? -8.160 -0.001 -3.726 1.00 98.00 74 ARG A N 1
ATOM 562 C CA . ARG A 1 74 ? -9.238 0.952 -3.459 1.00 98.00 74 ARG A CA 1
ATOM 563 C C . ARG A 1 74 ? -10.591 0.250 -3.346 1.00 98.00 74 ARG A C 1
ATOM 565 O O . ARG A 1 74 ? -11.304 0.515 -2.385 1.00 98.00 74 ARG A O 1
ATOM 572 N N . ALA A 1 75 ? -10.919 -0.642 -4.280 1.00 98.31 75 ALA A N 1
ATOM 573 C CA . ALA A 1 75 ? -12.184 -1.375 -4.271 1.00 98.31 75 ALA A CA 1
ATOM 574 C C . ALA A 1 75 ? -12.352 -2.219 -2.996 1.00 98.31 75 ALA A C 1
ATOM 576 O O . ALA A 1 75 ? -13.412 -2.191 -2.376 1.00 98.31 75 ALA A O 1
ATOM 577 N N . ILE A 1 76 ? -11.290 -2.902 -2.554 1.00 98.56 76 ILE A N 1
ATOM 578 C CA . ILE A 1 76 ? -11.297 -3.677 -1.304 1.00 98.56 76 ILE A CA 1
ATOM 579 C C . ILE A 1 76 ? -11.532 -2.767 -0.094 1.00 98.56 76 ILE A C 1
ATOM 581 O O . ILE A 1 76 ? -12.353 -3.088 0.763 1.00 98.56 76 ILE A O 1
ATOM 585 N N . ILE A 1 77 ? -10.849 -1.623 -0.014 1.00 98.56 77 ILE A N 1
ATOM 586 C CA . ILE A 1 77 ? -11.039 -0.677 1.094 1.00 98.56 77 ILE A CA 1
ATOM 587 C C . ILE A 1 77 ? -12.472 -0.121 1.092 1.00 98.56 77 ILE A C 1
ATOM 589 O O . ILE A 1 77 ? -13.122 -0.095 2.137 1.00 98.56 77 ILE A O 1
ATOM 593 N N . GLU A 1 78 ? -12.984 0.278 -0.076 1.00 97.88 78 GLU A N 1
ATOM 594 C CA . GLU A 1 78 ? -14.343 0.809 -0.235 1.00 97.88 78 GLU A CA 1
ATOM 595 C C . GLU A 1 78 ? -15.418 -0.231 0.107 1.00 97.88 78 GLU A C 1
ATOM 597 O O . GLU A 1 78 ? -16.438 0.127 0.689 1.00 97.88 78 GLU A O 1
ATOM 602 N N . GLN A 1 79 ? -15.188 -1.515 -0.169 1.00 98.12 79 GLN A N 1
ATOM 603 C CA . GLN A 1 79 ? -16.098 -2.588 0.237 1.00 98.12 79 GLN A CA 1
ATOM 604 C C . GLN A 1 79 ? -16.188 -2.730 1.764 1.00 98.12 79 GLN A C 1
ATOM 606 O O . GLN A 1 79 ? -17.254 -3.030 2.300 1.00 98.12 79 GLN A O 1
ATOM 611 N N . HIS A 1 80 ? -15.076 -2.535 2.476 1.00 97.88 80 HIS A N 1
ATOM 612 C CA . HIS A 1 80 ? -15.012 -2.794 3.913 1.00 97.88 80 HIS A CA 1
ATOM 613 C C . HIS A 1 80 ? -15.300 -1.566 4.779 1.00 97.88 80 HIS A C 1
ATOM 615 O O . HIS A 1 80 ? -15.648 -1.751 5.944 1.00 97.88 80 HIS A O 1
ATOM 621 N N . GLN A 1 81 ? -15.168 -0.346 4.250 1.00 97.44 81 GLN A N 1
ATOM 622 C CA . GLN A 1 81 ? -15.393 0.911 4.982 1.00 97.44 81 GLN A CA 1
ATOM 623 C C . GLN A 1 81 ? -14.715 0.952 6.375 1.00 97.44 81 GLN A C 1
ATOM 625 O O . GLN A 1 81 ? -15.387 1.204 7.376 1.00 97.44 81 GLN A O 1
ATOM 630 N N . PRO A 1 82 ? -13.403 0.665 6.494 1.00 97.56 82 PRO A N 1
ATOM 631 C CA . PRO A 1 82 ? -12.745 0.577 7.798 1.00 97.56 82 PRO A CA 1
ATOM 632 C C . PRO A 1 82 ? -12.561 1.942 8.471 1.00 97.56 82 PRO A C 1
ATOM 634 O O . PRO A 1 82 ? -12.524 2.980 7.808 1.00 97.56 82 PRO A O 1
ATOM 637 N N . ASP A 1 83 ? -12.399 1.954 9.791 1.00 96.75 83 ASP A N 1
ATOM 638 C CA . ASP A 1 83 ? -11.977 3.132 10.564 1.00 96.75 83 ASP A CA 1
ATOM 639 C C . ASP A 1 83 ? -10.458 3.268 10.602 1.00 96.75 83 ASP A C 1
ATOM 641 O O . ASP A 1 83 ? -9.924 4.374 10.633 1.00 96.75 83 ASP A O 1
ATOM 645 N N . ARG A 1 84 ? -9.754 2.134 10.578 1.00 96.94 84 ARG A N 1
ATOM 646 C CA . ARG A 1 84 ? -8.293 2.057 10.631 1.00 96.94 84 ARG A CA 1
ATOM 647 C C . ARG A 1 84 ? -7.789 1.088 9.579 1.00 96.94 84 ARG A C 1
ATOM 649 O O . ARG A 1 84 ? -8.413 0.060 9.326 1.00 96.94 84 ARG A O 1
ATOM 656 N N . ILE A 1 85 ? -6.643 1.394 8.985 1.00 98.12 85 ILE A N 1
ATOM 657 C CA . ILE A 1 85 ? -6.010 0.525 7.995 1.00 98.12 85 ILE A CA 1
ATOM 658 C C . ILE A 1 85 ? -4.574 0.255 8.425 1.00 98.12 85 ILE A C 1
ATOM 660 O O . ILE A 1 85 ? -3.802 1.187 8.640 1.00 98.12 85 ILE A O 1
ATOM 664 N N . VAL A 1 86 ? -4.208 -1.021 8.499 1.00 97.94 86 VAL A N 1
ATOM 665 C CA . VAL A 1 86 ? -2.820 -1.470 8.637 1.00 97.94 86 VAL A CA 1
ATOM 666 C C . VAL A 1 86 ? -2.418 -2.103 7.316 1.00 97.94 86 VAL A C 1
ATOM 668 O O . VAL A 1 86 ? -3.071 -3.036 6.863 1.00 97.94 86 VAL A O 1
ATOM 671 N N . THR A 1 87 ? -1.363 -1.602 6.678 1.00 98.25 87 THR A N 1
ATOM 672 C CA . THR A 1 87 ? -0.912 -2.119 5.378 1.00 98.25 87 THR A CA 1
ATOM 673 C C . THR A 1 87 ? 0.422 -2.837 5.528 1.00 98.25 87 THR A C 1
ATOM 675 O O . THR A 1 87 ? 1.438 -2.218 5.833 1.00 98.25 87 THR A O 1
ATOM 678 N N . PHE A 1 88 ? 0.434 -4.140 5.267 1.00 98.25 88 PHE A N 1
ATOM 679 C CA . PHE A 1 88 ? 1.647 -4.933 5.106 1.00 98.25 88 PHE A CA 1
ATOM 680 C C . PHE A 1 88 ? 2.092 -4.844 3.648 1.00 98.25 88 PHE A C 1
ATOM 682 O O . PHE A 1 88 ? 1.701 -5.645 2.798 1.00 98.25 88 PHE A O 1
ATOM 689 N N . GLY A 1 89 ? 2.842 -3.788 3.352 1.00 96.19 89 GLY A N 1
ATOM 690 C CA . GLY A 1 89 ? 3.205 -3.397 1.995 1.00 96.19 89 GLY A CA 1
ATOM 691 C C . GLY A 1 89 ? 4.380 -4.159 1.385 1.00 96.19 89 GLY A C 1
ATOM 692 O O . GLY A 1 89 ? 5.085 -4.910 2.059 1.00 96.19 89 GLY A O 1
ATOM 693 N N . GLY A 1 90 ? 4.604 -3.905 0.096 1.00 92.75 90 GLY A N 1
ATOM 694 C CA . GLY A 1 90 ? 5.841 -4.226 -0.609 1.00 92.75 90 GLY A CA 1
ATOM 695 C C . GLY A 1 90 ? 6.684 -2.966 -0.820 1.00 92.75 90 GLY A C 1
ATOM 696 O O . GLY A 1 90 ? 7.626 -2.731 -0.066 1.00 92.75 90 GLY A O 1
ATOM 697 N N . ASP A 1 91 ? 6.342 -2.142 -1.814 1.00 92.00 91 ASP A N 1
ATOM 698 C CA . ASP A 1 91 ? 6.919 -0.796 -1.989 1.00 92.00 91 ASP A CA 1
ATOM 699 C C . ASP A 1 91 ? 6.034 0.325 -1.402 1.00 92.00 91 ASP A C 1
ATOM 701 O O . ASP A 1 91 ? 4.947 0.062 -0.895 1.00 92.00 91 ASP A O 1
ATOM 705 N N . CYS A 1 92 ? 6.500 1.581 -1.432 1.00 93.00 92 CYS A N 1
ATOM 706 C CA . CYS A 1 92 ? 5.803 2.703 -0.794 1.00 93.00 92 CYS A CA 1
ATOM 707 C C . CYS A 1 92 ? 4.502 3.142 -1.502 1.00 93.00 92 CYS A C 1
ATOM 709 O O . CYS A 1 92 ? 3.706 3.863 -0.895 1.00 93.00 92 CYS A O 1
ATOM 711 N N . MET A 1 93 ? 4.228 2.710 -2.746 1.00 90.75 93 MET A N 1
ATOM 712 C CA . MET A 1 93 ? 3.013 3.106 -3.481 1.00 90.75 93 MET A CA 1
ATOM 713 C C . MET A 1 93 ? 1.750 2.518 -2.859 1.00 90.75 93 MET A C 1
ATOM 715 O O . MET A 1 93 ? 0.656 3.056 -3.040 1.00 90.75 93 MET A O 1
ATOM 719 N N . VAL A 1 94 ? 1.899 1.440 -2.086 1.00 95.88 94 VAL A N 1
ATOM 720 C CA . VAL A 1 94 ? 0.814 0.778 -1.350 1.00 95.88 94 VAL A CA 1
ATOM 721 C C . VAL A 1 94 ? 0.042 1.729 -0.432 1.00 95.88 94 VAL A C 1
ATOM 723 O O . VAL A 1 94 ? -1.114 1.456 -0.123 1.00 95.88 94 VAL A O 1
ATOM 726 N N . SER A 1 95 ? 0.643 2.854 -0.029 1.00 95.38 95 SER A N 1
ATOM 727 C CA . SER A 1 95 ? 0.031 3.845 0.859 1.00 95.38 95 SER A CA 1
ATOM 728 C C . SER A 1 95 ? -0.977 4.766 0.163 1.00 95.38 95 SER A C 1
ATOM 730 O O . SER A 1 95 ? -1.832 5.330 0.844 1.00 95.38 95 SER A O 1
ATOM 732 N N . ILE A 1 96 ? -0.943 4.905 -1.173 1.00 92.25 96 ILE A N 1
ATOM 733 C CA . ILE A 1 96 ? -1.810 5.858 -1.897 1.00 92.25 96 ILE A CA 1
ATOM 734 C C . ILE A 1 96 ? -3.291 5.574 -1.655 1.00 92.25 96 ILE A C 1
ATOM 736 O O . ILE A 1 96 ? -4.042 6.485 -1.304 1.00 92.25 96 ILE A O 1
ATOM 740 N N . ALA A 1 97 ? -3.734 4.329 -1.849 1.00 96.12 97 ALA A N 1
ATOM 741 C CA . ALA A 1 97 ? -5.150 3.988 -1.729 1.00 96.12 97 ALA A CA 1
ATOM 742 C C . ALA A 1 97 ? -5.663 4.088 -0.273 1.00 96.12 97 ALA A C 1
ATOM 744 O O . ALA A 1 97 ? -6.681 4.759 -0.075 1.00 96.12 97 ALA A O 1
ATOM 745 N N . PRO A 1 98 ? -4.971 3.531 0.747 1.00 97.44 98 PRO A N 1
ATOM 746 C CA . PRO A 1 98 ? -5.317 3.731 2.155 1.00 97.44 98 PRO A CA 1
ATOM 747 C C . PRO A 1 98 ? -5.382 5.200 2.569 1.00 97.44 98 PRO A C 1
ATOM 749 O O . PRO A 1 98 ? -6.380 5.630 3.144 1.00 97.44 98 PRO A O 1
ATOM 752 N N . PHE A 1 99 ? -4.356 5.993 2.244 1.00 96.81 99 PHE A N 1
ATOM 753 C CA . PHE A 1 99 ? -4.303 7.395 2.663 1.00 96.81 99 PHE A CA 1
ATOM 754 C C . PHE A 1 99 ? -5.373 8.224 1.968 1.00 96.81 99 PHE A C 1
ATOM 756 O O . PHE A 1 99 ? -6.041 9.017 2.621 1.00 96.81 99 PHE A O 1
ATOM 763 N N . SER A 1 100 ? -5.602 7.997 0.672 1.00 95.69 100 SER A N 1
ATOM 764 C CA . SER A 1 100 ? -6.670 8.678 -0.064 1.00 95.69 100 SER A CA 1
ATOM 765 C C . SER A 1 100 ? -8.050 8.358 0.510 1.00 95.69 100 SER A C 1
ATOM 767 O O . SER A 1 100 ? -8.910 9.233 0.570 1.00 95.69 100 SER A O 1
ATOM 769 N N . PHE A 1 101 ? -8.284 7.110 0.929 1.00 97.38 101 PHE A N 1
ATOM 770 C CA . PHE A 1 101 ? -9.533 6.723 1.579 1.00 97.38 101 PHE A CA 1
ATOM 771 C C . PHE A 1 101 ? -9.705 7.419 2.935 1.00 97.38 101 PHE A C 1
ATOM 773 O O . PHE A 1 101 ? -10.740 8.043 3.158 1.00 97.38 101 PHE A O 1
ATOM 780 N N . LEU A 1 102 ? -8.692 7.369 3.806 1.00 96.94 102 LEU A N 1
ATOM 781 C CA . LEU A 1 102 ? -8.747 7.993 5.133 1.00 96.94 102 LEU A CA 1
ATOM 782 C C . LEU A 1 102 ? -8.862 9.520 5.042 1.00 96.94 102 LEU A C 1
ATOM 784 O O . LEU A 1 102 ? -9.668 10.112 5.751 1.00 96.94 102 LEU A O 1
ATOM 788 N N . ALA A 1 103 ? -8.140 10.153 4.114 1.00 96.25 103 ALA A N 1
ATOM 789 C CA . ALA A 1 103 ? -8.260 11.583 3.845 1.00 96.25 103 ALA A CA 1
ATOM 790 C C . ALA A 1 103 ? -9.691 11.967 3.451 1.00 96.25 103 ALA A C 1
ATOM 792 O O . ALA A 1 103 ? -10.216 12.945 3.969 1.00 96.25 103 ALA A O 1
ATOM 793 N N . ARG A 1 104 ? -10.358 11.187 2.587 1.00 95.88 104 ARG A N 1
ATOM 794 C CA . ARG A 1 104 ? -11.774 11.428 2.261 1.00 95.88 104 ARG A CA 1
ATOM 795 C C . ARG A 1 104 ? -12.696 11.176 3.451 1.00 95.88 104 ARG A C 1
ATOM 797 O O . ARG A 1 104 ? -13.601 11.970 3.675 1.00 95.88 104 ARG A O 1
ATOM 804 N N . LYS A 1 105 ? -12.469 10.095 4.203 1.00 95.00 105 LYS A N 1
ATOM 805 C CA . LYS A 1 105 ? -13.277 9.730 5.377 1.00 95.00 105 LYS A CA 1
ATOM 806 C C . LYS A 1 105 ? -13.243 10.806 6.466 1.00 95.00 105 LYS A C 1
ATOM 808 O O . LYS A 1 105 ? -14.250 11.017 7.129 1.00 95.00 105 LYS A O 1
ATOM 813 N N . HIS A 1 106 ? -12.114 11.491 6.616 1.00 93.62 106 HIS A N 1
ATOM 814 C CA . HIS A 1 106 ? -11.919 12.569 7.585 1.00 93.62 106 HIS A CA 1
ATOM 815 C C . HIS A 1 106 ? -11.996 13.968 6.953 1.00 93.62 106 HIS A C 1
ATOM 817 O O . HIS A 1 106 ? -11.455 14.916 7.506 1.00 93.62 106 HIS A O 1
ATOM 823 N N . GLU A 1 107 ? -12.625 14.111 5.780 1.00 93.62 107 GLU A N 1
ATOM 824 C CA . GLU A 1 107 ? -12.856 15.410 5.117 1.00 93.62 107 GLU A CA 1
ATOM 825 C C . GLU A 1 107 ? -11.584 16.259 4.896 1.00 93.62 107 GLU A C 1
ATOM 827 O O . GLU A 1 107 ? -11.623 17.485 4.798 1.00 93.62 107 GLU A O 1
ATOM 832 N N . GLY A 1 108 ? -10.432 15.600 4.777 1.00 87.81 108 GLY A N 1
ATOM 833 C CA . GLY A 1 108 ? -9.125 16.231 4.629 1.00 87.81 108 GLY A CA 1
ATOM 834 C C . GLY A 1 108 ? -8.469 16.676 5.939 1.00 87.81 108 GLY A C 1
ATOM 835 O O . GLY A 1 108 ? -7.336 17.151 5.881 1.00 87.81 108 GLY A O 1
ATOM 836 N N . ASP A 1 109 ? -9.107 16.485 7.098 1.00 94.69 109 ASP A N 1
ATOM 837 C CA . ASP A 1 109 ? -8.515 16.712 8.424 1.00 94.69 109 ASP A CA 1
ATOM 838 C C . ASP A 1 109 ? -7.592 15.546 8.815 1.00 94.69 109 ASP A C 1
ATOM 840 O O . ASP A 1 109 ? -7.859 14.740 9.707 1.00 94.69 109 ASP A O 1
ATOM 844 N N . VAL A 1 110 ? -6.513 15.393 8.045 1.00 93.75 110 VAL A N 1
ATOM 845 C CA . VAL A 1 110 ? -5.524 14.326 8.200 1.00 93.75 110 VAL A CA 1
ATOM 846 C C . VAL A 1 110 ? -4.124 14.913 8.110 1.00 93.75 110 VAL A C 1
ATOM 848 O O . VAL A 1 110 ? -3.785 15.621 7.162 1.00 93.75 110 VAL A O 1
ATOM 851 N N . ALA A 1 111 ? -3.275 14.542 9.065 1.00 95.50 111 ALA A N 1
ATOM 852 C CA . ALA A 1 111 ? -1.837 14.743 8.984 1.00 95.50 111 ALA A CA 1
ATOM 853 C C . ALA A 1 111 ? -1.146 13.438 8.568 1.00 95.50 111 ALA A C 1
ATOM 855 O O . ALA A 1 111 ? -1.477 12.361 9.064 1.00 95.50 111 ALA A O 1
ATOM 856 N N . VAL A 1 112 ? -0.154 13.537 7.681 1.00 94.81 112 VAL A N 1
ATOM 857 C CA . VAL A 1 112 ? 0.683 12.401 7.278 1.00 94.81 112 VAL A CA 1
ATOM 858 C C . VAL A 1 112 ? 2.066 12.557 7.892 1.00 94.81 112 VAL A C 1
ATOM 860 O O . VAL A 1 112 ? 2.807 13.475 7.546 1.00 94.81 112 VAL A O 1
ATOM 863 N N . LEU A 1 113 ? 2.429 11.629 8.776 1.00 96.81 113 LEU A N 1
ATOM 864 C CA . LEU A 1 113 ? 3.801 11.468 9.245 1.00 96.81 113 LEU A CA 1
ATOM 865 C C . LEU A 1 113 ? 4.524 10.478 8.323 1.00 96.81 113 LEU A C 1
ATOM 867 O O . LEU A 1 113 ? 4.307 9.271 8.412 1.00 96.81 113 LEU A O 1
ATOM 871 N N . TRP A 1 114 ? 5.366 10.993 7.425 1.00 95.44 114 TRP A N 1
ATOM 872 C CA . TRP A 1 114 ? 6.139 10.179 6.483 1.00 95.44 114 TRP A CA 1
ATOM 873 C C . TRP A 1 114 ? 7.537 9.897 7.038 1.00 95.44 114 TRP A C 1
ATOM 875 O O . TRP A 1 114 ? 8.370 10.799 7.124 1.00 95.44 114 TRP A O 1
ATOM 885 N N . ILE A 1 115 ? 7.787 8.651 7.439 1.00 96.31 115 ILE A N 1
ATOM 886 C CA . ILE A 1 115 ? 9.079 8.209 7.974 1.00 96.31 115 ILE A CA 1
ATOM 887 C C . ILE A 1 115 ? 9.778 7.385 6.895 1.00 96.31 115 ILE A C 1
ATOM 889 O O . ILE A 1 115 ? 9.579 6.177 6.798 1.00 96.31 115 ILE A O 1
ATOM 893 N N . ASP A 1 116 ? 10.594 8.046 6.082 1.00 91.56 116 ASP A N 1
ATOM 894 C CA . ASP A 1 116 ? 11.415 7.406 5.057 1.00 91.56 116 ASP A CA 1
ATOM 895 C C . ASP A 1 116 ? 12.725 8.193 4.894 1.00 91.56 116 ASP A C 1
ATOM 897 O O . ASP A 1 116 ? 12.809 9.382 5.210 1.00 91.56 116 ASP A O 1
ATOM 901 N N . ALA A 1 117 ? 13.768 7.526 4.404 1.00 93.88 117 ALA A N 1
ATOM 902 C CA . ALA A 1 117 ? 15.008 8.182 4.005 1.00 93.88 117 ALA A CA 1
ATOM 903 C C . ALA A 1 117 ? 14.821 9.075 2.762 1.00 93.88 117 ALA A C 1
ATOM 905 O O . ALA A 1 117 ? 15.665 9.931 2.488 1.00 93.88 117 ALA A O 1
ATOM 906 N N . HIS A 1 118 ? 13.738 8.876 2.005 1.00 89.00 118 HIS A N 1
ATOM 907 C CA . HIS A 1 118 ? 13.420 9.604 0.783 1.00 89.00 118 HIS A CA 1
ATOM 908 C C . HIS A 1 118 ? 12.047 10.285 0.887 1.00 89.00 118 HIS A C 1
ATOM 910 O O . HIS A 1 118 ? 11.133 9.758 1.510 1.00 89.00 118 HIS A O 1
ATOM 916 N N . PRO A 1 119 ? 11.857 11.451 0.247 1.00 86.50 119 PRO A N 1
ATOM 917 C CA . PRO A 1 119 ? 10.584 12.166 0.315 1.00 86.50 119 PRO A CA 1
ATOM 918 C C . PRO A 1 119 ? 9.498 11.598 -0.619 1.00 86.50 119 PRO A C 1
ATOM 920 O O . PRO A 1 119 ? 8.358 12.028 -0.535 1.00 86.50 119 PRO A O 1
ATOM 923 N N . ASP A 1 120 ? 9.843 10.699 -1.548 1.00 87.19 120 ASP A N 1
ATOM 924 C CA . ASP A 1 120 ? 8.931 10.045 -2.507 1.00 87.19 120 ASP A CA 1
ATOM 925 C C . ASP A 1 120 ? 8.049 10.967 -3.381 1.00 87.19 120 ASP A C 1
ATOM 927 O O . ASP A 1 120 ? 7.005 10.560 -3.902 1.00 87.19 120 ASP A O 1
ATOM 931 N N . VAL A 1 121 ? 8.523 12.194 -3.622 1.00 85.50 121 VAL A N 1
ATOM 932 C CA . VAL A 1 121 ? 7.861 13.252 -4.419 1.00 85.50 121 VAL A CA 1
ATOM 933 C C . VAL A 1 121 ? 8.425 13.437 -5.840 1.00 85.50 121 VAL A C 1
ATOM 935 O O . VAL A 1 121 ? 8.180 14.461 -6.477 1.00 85.50 121 VAL A O 1
ATOM 938 N N . THR A 1 122 ? 9.225 12.498 -6.353 1.00 80.69 122 THR A N 1
ATOM 939 C CA . THR A 1 122 ? 9.767 12.585 -7.727 1.00 80.69 122 THR A CA 1
ATOM 940 C C . THR A 1 122 ? 8.647 12.509 -8.768 1.00 80.69 122 THR A C 1
ATOM 942 O O . THR A 1 122 ? 7.623 11.928 -8.497 1.00 80.69 122 THR A O 1
ATOM 945 N N . ILE A 1 123 ? 8.788 13.067 -9.966 1.00 80.62 123 ILE A N 1
ATOM 946 C CA . ILE A 1 123 ? 7.806 12.953 -11.072 1.00 80.62 123 ILE A CA 1
ATOM 947 C C . ILE A 1 123 ? 8.490 12.358 -12.302 1.00 80.62 123 ILE A C 1
ATOM 949 O O . ILE A 1 123 ? 9.708 12.478 -12.373 1.00 80.62 123 ILE A O 1
ATOM 953 N N . PRO A 1 124 ? 7.779 11.793 -13.301 1.00 77.75 124 PRO A N 1
ATOM 954 C CA . PRO A 1 124 ? 8.391 11.165 -14.486 1.00 77.75 124 PRO A CA 1
ATOM 955 C C . PRO A 1 124 ? 9.458 12.002 -15.221 1.00 77.75 124 PRO A C 1
ATOM 957 O O . PRO A 1 124 ? 10.333 11.464 -15.893 1.00 77.75 124 PRO A O 1
ATOM 960 N N . THR A 1 125 ? 9.423 13.327 -15.077 1.00 76.69 125 THR A N 1
ATOM 961 C CA . THR A 1 125 ? 10.395 14.267 -15.657 1.00 76.69 125 THR A CA 1
ATOM 962 C C . THR A 1 125 ? 11.524 14.679 -14.701 1.00 76.69 125 THR A C 1
ATOM 964 O O . THR A 1 125 ? 12.430 15.410 -15.101 1.00 76.69 125 THR A O 1
ATOM 967 N N . SER A 1 126 ? 11.498 14.240 -13.440 1.00 68.62 126 SER A N 1
ATOM 968 C CA . SER A 1 126 ? 12.493 14.589 -12.429 1.00 68.62 126 SER A CA 1
ATOM 969 C C . SER A 1 126 ? 13.879 14.057 -12.805 1.00 68.62 126 SER A C 1
ATOM 971 O O . SER A 1 126 ? 14.031 12.869 -13.102 1.00 68.62 126 SER A O 1
ATOM 973 N N . PRO A 1 127 ? 14.925 14.898 -12.731 1.00 54.38 127 PRO A N 1
ATOM 974 C CA . PRO A 1 127 ? 16.283 14.455 -12.984 1.00 54.38 127 PRO A CA 1
ATOM 975 C C . PRO A 1 127 ? 16.753 13.527 -11.862 1.00 54.38 127 PRO A C 1
ATOM 977 O O . PRO A 1 127 ? 16.948 13.935 -10.717 1.00 54.38 127 PRO A O 1
ATOM 980 N N . CYS A 1 128 ? 16.991 12.267 -12.210 1.00 54.03 128 CYS A N 1
ATOM 981 C CA . CYS A 1 128 ? 17.687 11.338 -11.338 1.00 54.03 128 CYS A CA 1
ATOM 982 C C . CYS A 1 128 ? 19.174 11.690 -11.275 1.00 54.03 128 CYS A C 1
ATOM 984 O O . CYS A 1 128 ? 19.876 11.564 -12.285 1.00 54.03 128 CYS A O 1
ATOM 986 N N . ARG A 1 129 ? 19.699 12.109 -10.118 1.00 35.94 129 ARG A N 1
ATOM 987 C CA . ARG A 1 129 ? 21.142 12.367 -10.000 1.00 35.94 129 ARG A CA 1
ATOM 988 C C . ARG A 1 129 ? 21.906 11.037 -10.054 1.00 35.94 129 ARG A C 1
ATOM 990 O O . ARG A 1 129 ? 21.886 10.244 -9.121 1.00 35.94 129 ARG A O 1
ATOM 997 N N . ARG A 1 130 ? 22.567 10.798 -11.188 1.00 42.84 130 ARG A N 1
ATOM 998 C CA . ARG A 1 130 ? 23.442 9.652 -11.471 1.00 42.84 130 ARG A CA 1
ATOM 9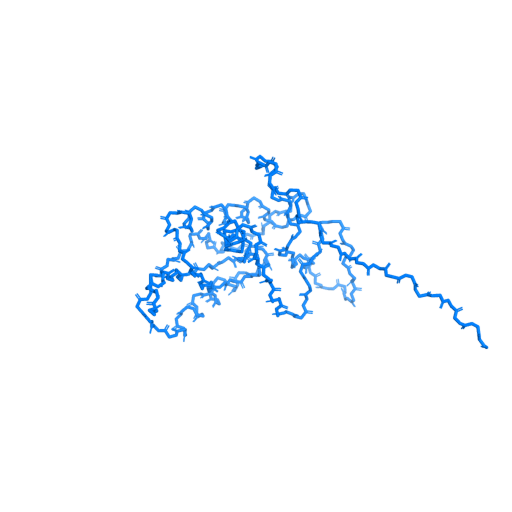99 C C . ARG A 1 130 ? 24.732 9.800 -10.648 1.00 42.84 130 ARG A C 1
ATOM 1001 O O . ARG A 1 130 ? 25.466 10.756 -10.872 1.00 42.84 130 ARG A O 1
ATOM 1008 N N . THR A 1 131 ? 25.034 8.885 -9.726 1.00 34.34 131 THR A N 1
ATOM 1009 C CA . THR A 1 131 ? 26.377 8.804 -9.103 1.00 34.34 131 THR A CA 1
ATOM 1010 C C . THR A 1 131 ? 27.182 7.585 -9.547 1.00 34.34 131 THR A C 1
ATOM 1012 O O . THR A 1 131 ? 28.382 7.555 -9.308 1.00 34.34 131 THR A O 1
ATOM 1015 N N . THR A 1 132 ? 26.594 6.606 -10.250 1.00 34.66 132 THR A N 1
ATOM 1016 C CA . THR A 1 132 ? 27.341 5.449 -10.785 1.00 34.66 132 THR A CA 1
ATOM 1017 C C . THR A 1 132 ? 26.787 4.938 -12.128 1.00 34.66 132 THR A C 1
ATOM 1019 O O . THR A 1 132 ? 25.585 5.068 -12.371 1.00 34.66 132 THR A O 1
ATOM 1022 N N . PRO A 1 133 ? 27.626 4.369 -13.026 1.00 34.88 133 PRO A N 1
ATOM 1023 C CA . PRO A 1 133 ? 27.250 4.088 -14.420 1.00 34.88 133 PRO A CA 1
ATOM 1024 C C . PRO A 1 133 ? 26.567 2.727 -14.651 1.00 34.88 133 PRO A C 1
ATOM 1026 O O . PRO A 1 133 ? 26.122 2.463 -15.762 1.00 34.88 133 PRO A O 1
ATOM 1029 N N . THR A 1 134 ? 26.504 1.837 -13.656 1.00 34.19 134 THR A N 1
ATOM 1030 C CA . THR A 1 134 ? 26.313 0.388 -13.890 1.00 34.19 134 THR A CA 1
ATOM 1031 C C . THR A 1 134 ? 24.999 -0.207 -13.380 1.00 34.19 134 THR A C 1
ATOM 1033 O O . THR A 1 134 ? 24.827 -1.423 -13.418 1.00 34.19 134 THR A O 1
ATOM 1036 N N . ARG A 1 135 ? 24.029 0.602 -12.941 1.00 41.22 135 ARG A N 1
ATOM 1037 C CA . ARG A 1 135 ? 22.697 0.104 -12.557 1.00 41.22 135 ARG A CA 1
ATOM 1038 C C . ARG A 1 135 ? 21.614 0.626 -13.496 1.00 41.22 135 ARG A C 1
ATOM 1040 O O . ARG A 1 135 ? 21.548 1.819 -13.777 1.00 41.22 135 ARG A O 1
ATOM 1047 N N . THR A 1 136 ? 20.764 -0.294 -13.955 1.00 42.72 136 THR A N 1
ATOM 1048 C CA . THR A 1 136 ? 19.494 -0.047 -14.660 1.00 42.72 136 THR A CA 1
ATOM 1049 C C . THR A 1 136 ? 18.720 1.120 -14.037 1.00 42.72 136 THR A C 1
ATOM 1051 O O . THR A 1 136 ? 18.805 1.295 -12.817 1.00 42.72 136 THR A O 1
ATOM 1054 N N . PRO A 1 137 ? 17.960 1.910 -14.824 1.00 41.75 137 PRO A N 1
ATOM 1055 C CA . PRO A 1 137 ? 17.318 3.139 -14.364 1.00 41.75 137 PRO A CA 1
ATOM 1056 C C . PRO A 1 137 ? 16.262 2.806 -13.308 1.00 41.75 137 PRO A C 1
ATOM 1058 O O . PRO A 1 137 ? 15.104 2.549 -13.605 1.00 41.75 137 PRO A O 1
ATOM 1061 N N . THR A 1 138 ? 16.690 2.781 -12.052 1.00 45.69 138 THR A N 1
ATOM 1062 C CA . THR A 1 138 ? 15.851 2.482 -10.890 1.00 45.69 138 THR A CA 1
ATOM 1063 C C . THR A 1 138 ? 15.605 3.797 -10.164 1.00 45.69 138 THR A C 1
ATOM 1065 O O . THR A 1 138 ? 15.920 3.931 -8.988 1.00 45.69 138 THR A O 1
ATOM 1068 N N . CYS A 1 139 ? 15.160 4.820 -10.902 1.00 45.59 139 CYS A N 1
ATOM 1069 C CA . CYS A 1 139 ? 14.926 6.145 -10.325 1.00 45.59 139 CYS A CA 1
ATOM 1070 C C . CYS A 1 139 ? 13.478 6.424 -9.934 1.00 45.59 139 CYS A C 1
ATOM 1072 O O . CYS A 1 139 ? 13.123 7.541 -9.571 1.00 45.59 139 CYS A O 1
ATOM 1074 N N . TRP A 1 140 ? 12.646 5.393 -9.964 1.00 50.84 140 TRP A N 1
ATOM 1075 C CA . TRP A 1 140 ? 11.234 5.516 -9.663 1.00 50.84 140 TRP A CA 1
ATOM 1076 C C . TRP A 1 140 ? 10.960 4.823 -8.331 1.00 50.84 140 TRP A C 1
ATOM 1078 O O . TRP A 1 140 ? 10.618 3.651 -8.273 1.00 50.84 140 TRP A O 1
ATOM 1088 N N . ARG A 1 141 ? 11.201 5.573 -7.249 1.00 53.53 141 ARG A N 1
ATOM 1089 C CA . ARG A 1 141 ? 10.582 5.389 -5.924 1.00 53.53 141 ARG A CA 1
ATOM 1090 C C . ARG A 1 141 ? 9.519 6.474 -5.745 1.00 53.53 141 ARG A C 1
ATOM 1092 O O . ARG A 1 141 ? 9.577 7.27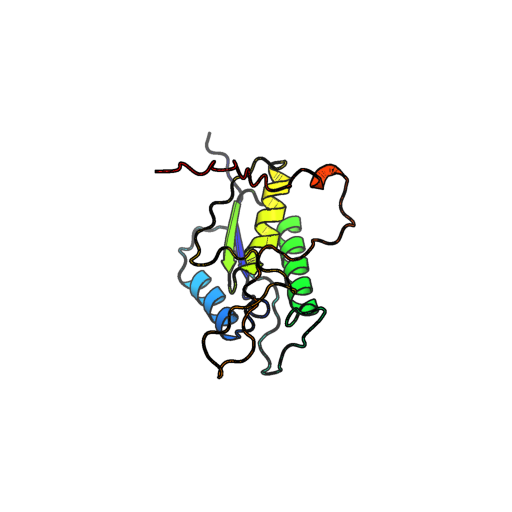8 -4.826 1.00 53.53 141 ARG A O 1
ATOM 1099 N N . THR A 1 142 ? 8.641 6.621 -6.729 1.00 52.50 142 THR A N 1
ATOM 1100 C CA . THR A 1 142 ? 7.648 7.690 -6.704 1.00 52.50 142 THR A CA 1
ATOM 1101 C C . THR A 1 142 ? 6.364 7.164 -6.113 1.00 52.50 142 THR A C 1
ATOM 1103 O O . THR A 1 142 ? 5.632 6.445 -6.785 1.00 52.50 142 THR A O 1
ATOM 1106 N N . CYS A 1 143 ? 6.082 7.551 -4.877 1.00 52.81 143 CYS A N 1
ATOM 1107 C CA . CYS A 1 143 ? 4.893 7.088 -4.177 1.00 52.81 143 CYS A CA 1
ATOM 1108 C C . CYS A 1 143 ? 3.819 8.167 -4.026 1.00 52.81 143 CYS A C 1
ATOM 1110 O O . CYS A 1 143 ? 2.696 7.829 -3.684 1.00 52.81 143 CYS A O 1
ATOM 1112 N N . TRP A 1 144 ? 4.108 9.430 -4.372 1.00 47.97 144 TRP A N 1
ATOM 1113 C CA . TRP A 1 144 ? 3.149 10.536 -4.221 1.00 47.97 144 TRP A CA 1
ATOM 1114 C C . TRP A 1 144 ? 2.829 11.347 -5.482 1.00 47.97 144 TRP A C 1
ATOM 1116 O O . TRP A 1 144 ? 1.881 12.126 -5.465 1.00 47.97 144 TRP A O 1
ATOM 1126 N N . ALA A 1 145 ? 3.566 11.187 -6.583 1.00 43.66 145 ALA A N 1
ATOM 1127 C CA . ALA A 1 145 ? 3.445 12.099 -7.726 1.00 43.66 145 ALA A CA 1
ATOM 1128 C C . ALA A 1 145 ? 2.700 11.547 -8.955 1.00 43.66 145 ALA A C 1
ATOM 1130 O O . ALA A 1 145 ? 2.784 12.124 -10.042 1.00 43.66 145 ALA A O 1
ATOM 1131 N N . MET A 1 146 ? 1.957 10.444 -8.812 1.00 42.81 146 MET A N 1
ATOM 1132 C CA . MET A 1 146 ? 1.026 10.034 -9.864 1.00 42.81 146 MET A CA 1
ATOM 1133 C C . MET A 1 146 ? -0.232 10.913 -9.821 1.00 42.81 146 MET A C 1
ATOM 1135 O O . MET A 1 146 ? -0.868 10.992 -8.769 1.00 42.81 146 MET A O 1
ATOM 1139 N N . PRO A 1 147 ? -0.636 11.548 -10.938 1.00 35.41 147 PRO A N 1
ATOM 1140 C CA . PRO A 1 147 ? -1.916 12.233 -10.997 1.00 35.41 147 PRO A CA 1
ATOM 1141 C C . PRO A 1 147 ? -3.036 11.202 -10.827 1.00 35.41 147 PRO A C 1
ATOM 1143 O O . PRO A 1 147 ? -3.191 10.289 -11.640 1.00 35.41 147 PRO A O 1
ATOM 1146 N N . ILE A 1 148 ? -3.816 11.352 -9.758 1.00 39.62 148 ILE A N 1
ATOM 1147 C CA . ILE A 1 148 ? -5.108 10.681 -9.619 1.00 39.62 148 ILE A CA 1
ATOM 1148 C C . ILE A 1 148 ? -5.976 11.180 -10.791 1.00 39.62 148 ILE A C 1
ATOM 1150 O O . ILE A 1 148 ? -6.050 12.394 -10.999 1.00 39.62 148 ILE A O 1
ATOM 1154 N N . PRO A 1 149 ? -6.575 10.298 -11.613 1.00 30.34 149 PRO A N 1
ATOM 1155 C CA . PRO A 1 149 ? -7.351 10.724 -12.772 1.00 30.34 149 PRO A CA 1
ATOM 1156 C C . PRO A 1 149 ? -8.490 11.673 -12.373 1.00 30.34 149 PRO A C 1
ATOM 1158 O O . PRO A 1 149 ? -9.258 11.406 -11.453 1.00 30.34 149 PRO A O 1
ATOM 1161 N N . THR A 1 150 ? -8.592 12.773 -13.120 1.00 35.66 150 THR A N 1
ATOM 1162 C CA . THR A 1 150 ? -9.388 13.994 -12.897 1.00 35.66 150 THR A CA 1
ATOM 1163 C C . THR A 1 150 ? -10.911 13.828 -12.947 1.00 35.66 150 THR A C 1
ATOM 1165 O O . THR A 1 150 ? -11.634 14.819 -13.000 1.00 35.66 150 THR A O 1
ATOM 1168 N N . SER A 1 151 ? -11.440 12.604 -12.933 1.00 32.22 151 SER A N 1
ATOM 1169 C CA . SER A 1 151 ? -12.889 12.359 -12.939 1.00 32.22 151 SER A CA 1
ATOM 1170 C C . SER A 1 151 ? -13.525 12.456 -11.543 1.00 32.22 151 SER A C 1
ATOM 1172 O O . SER A 1 151 ? -14.603 11.909 -11.321 1.00 32.22 151 SER A O 1
ATOM 1174 N N . LEU A 1 152 ? -12.859 13.112 -10.589 1.00 37.75 152 LEU A N 1
ATOM 1175 C CA . LEU A 1 152 ? -13.299 13.275 -9.207 1.00 37.75 152 LEU A CA 1
ATOM 1176 C C . LEU A 1 152 ? -13.629 14.751 -8.922 1.00 37.75 152 LEU A C 1
ATOM 1178 O O . LEU A 1 152 ? -12.989 15.678 -9.408 1.00 37.75 152 LEU A O 1
ATOM 1182 N N . SER A 1 153 ? -14.733 14.925 -8.200 1.00 37.91 153 SER A N 1
ATOM 1183 C CA . SER A 1 153 ? -15.453 16.163 -7.878 1.00 37.91 153 SER A CA 1
ATOM 1184 C C . SER A 1 153 ? -14.584 17.352 -7.419 1.00 37.91 153 SER A C 1
ATOM 1186 O O . SER A 1 153 ? -13.500 17.194 -6.863 1.00 37.91 153 SER A O 1
ATOM 1188 N N . LEU A 1 154 ? -15.142 18.566 -7.567 1.00 33.03 154 LEU A N 1
ATOM 1189 C CA . LEU A 1 154 ? -14.604 19.886 -7.185 1.00 33.03 154 LEU A CA 1
ATOM 1190 C C . LEU A 1 154 ? -13.962 19.999 -5.779 1.00 33.03 154 LEU A C 1
ATOM 1192 O O . LEU A 1 154 ? -13.274 20.992 -5.530 1.00 33.03 154 LEU A O 1
ATOM 1196 N N . ALA A 1 155 ? -14.159 19.030 -4.882 1.00 35.56 155 ALA A N 1
ATOM 1197 C CA . ALA A 1 155 ? -13.625 19.014 -3.519 1.00 35.56 155 ALA A CA 1
ATOM 1198 C C . ALA A 1 155 ? -12.089 18.846 -3.435 1.00 35.56 155 ALA A C 1
ATOM 1200 O O . ALA A 1 155 ? -11.482 19.261 -2.450 1.00 35.56 155 ALA A O 1
ATOM 1201 N N . GLU A 1 156 ? -11.426 18.326 -4.473 1.00 41.88 156 GLU A N 1
ATOM 1202 C CA . GLU A 1 156 ? -9.981 18.012 -4.435 1.00 41.88 156 GLU A CA 1
ATOM 1203 C C . GLU A 1 156 ? -9.056 19.222 -4.690 1.00 41.88 156 GLU A C 1
ATOM 1205 O O . GLU A 1 156 ? -7.832 19.114 -4.657 1.00 41.88 156 GLU A O 1
ATOM 1210 N N . ARG A 1 157 ? -9.616 20.428 -4.867 1.00 33.53 157 ARG A N 1
ATOM 1211 C CA . ARG A 1 157 ? -8.846 21.663 -5.114 1.00 33.53 157 ARG A CA 1
ATOM 1212 C C . ARG A 1 157 ? -8.065 22.197 -3.901 1.00 33.53 157 ARG A C 1
ATOM 1214 O O . ARG A 1 157 ? -7.332 23.173 -4.052 1.00 33.53 157 ARG A O 1
ATOM 1221 N N . ARG A 1 158 ? -8.214 21.604 -2.709 1.00 35.78 158 ARG A N 1
ATOM 1222 C CA . ARG A 1 158 ? -7.607 22.110 -1.460 1.00 35.78 158 ARG A CA 1
ATOM 1223 C C . ARG A 1 158 ? -6.265 21.487 -1.076 1.00 35.78 158 ARG A C 1
ATOM 1225 O O . ARG A 1 158 ? -5.591 22.051 -0.223 1.00 35.78 158 ARG A O 1
ATOM 1232 N N . PHE A 1 159 ? -5.809 20.421 -1.734 1.00 35.44 159 PHE A N 1
ATOM 1233 C CA . PHE A 1 159 ? -4.484 19.855 -1.458 1.00 35.44 159 PHE A CA 1
ATOM 1234 C C . PHE A 1 159 ? -3.401 20.548 -2.300 1.00 35.44 159 PHE A C 1
ATOM 1236 O O . PHE A 1 159 ? -2.759 19.953 -3.162 1.00 35.44 159 PHE A O 1
ATOM 1243 N N . ARG A 1 160 ? -3.215 21.856 -2.094 1.00 31.31 160 ARG A N 1
ATOM 1244 C CA . ARG A 1 160 ? -2.027 22.564 -2.587 1.00 31.31 160 ARG A CA 1
ATOM 1245 C C . ARG A 1 160 ? -1.067 22.658 -1.413 1.00 31.31 160 ARG A C 1
ATOM 1247 O O . ARG A 1 160 ? -1.329 23.405 -0.477 1.00 31.31 160 ARG A O 1
ATOM 1254 N N . ALA A 1 161 ? 0.022 21.894 -1.455 1.00 31.78 161 ALA A N 1
ATOM 1255 C CA . ALA A 1 161 ? 1.117 22.039 -0.507 1.00 31.78 161 ALA A CA 1
ATOM 1256 C C . ALA A 1 161 ? 1.575 23.507 -0.507 1.00 31.78 161 ALA A C 1
ATOM 1258 O O . ALA A 1 161 ? 2.163 23.989 -1.478 1.00 31.78 161 ALA A O 1
ATOM 1259 N N . THR A 1 162 ? 1.266 24.245 0.556 1.00 28.97 162 THR A N 1
ATOM 1260 C CA . THR A 1 162 ? 1.843 25.565 0.792 1.00 28.97 162 THR A CA 1
ATOM 1261 C C . THR A 1 162 ? 3.279 25.360 1.247 1.00 28.97 162 THR A C 1
ATOM 1263 O O . THR A 1 162 ? 3.571 25.313 2.438 1.00 28.97 162 THR A O 1
ATOM 1266 N N . ALA A 1 163 ? 4.195 25.224 0.291 1.00 32.88 163 ALA A N 1
ATOM 1267 C CA . ALA A 1 163 ? 5.595 25.519 0.542 1.00 32.88 163 ALA A CA 1
ATOM 1268 C C . ALA A 1 163 ? 5.715 27.044 0.683 1.00 32.88 163 ALA A C 1
ATOM 1270 O O . ALA A 1 163 ? 5.833 27.763 -0.309 1.00 32.88 163 ALA A O 1
ATOM 1271 N N . SER A 1 164 ? 5.611 27.563 1.908 1.00 32.78 164 SER A N 1
ATOM 1272 C CA . SER A 1 164 ? 5.948 28.958 2.186 1.00 32.78 164 SER A CA 1
ATOM 1273 C C . SER A 1 164 ? 7.469 29.109 2.122 1.00 32.78 164 SER A C 1
ATOM 1275 O O . SER A 1 164 ? 8.176 28.855 3.096 1.00 32.78 164 SER A O 1
ATOM 1277 N N . SER A 1 165 ? 7.996 29.501 0.966 1.00 34.81 165 SER A N 1
ATOM 1278 C CA . SER A 1 165 ? 9.357 30.018 0.869 1.00 34.81 165 SER A CA 1
ATOM 1279 C C . SER A 1 165 ? 9.352 31.486 1.297 1.00 34.81 165 SER A C 1
ATOM 1281 O O . SER A 1 165 ? 8.992 32.363 0.511 1.00 34.81 165 SER A O 1
ATOM 1283 N N . SER A 1 166 ? 9.736 31.768 2.540 1.00 33.75 166 SER A N 1
ATOM 1284 C CA . SER A 1 166 ? 10.109 33.129 2.939 1.00 33.75 166 SER A CA 1
ATOM 1285 C C . SER A 1 166 ? 11.466 33.481 2.310 1.00 33.75 166 SER A C 1
ATOM 1287 O O . SER A 1 166 ? 12.396 32.679 2.422 1.00 33.75 166 SER A O 1
ATOM 1289 N N . PRO A 1 167 ? 11.631 34.645 1.656 1.00 34.91 167 PRO A N 1
ATOM 1290 C CA . PRO A 1 167 ? 12.920 35.045 1.106 1.00 34.91 167 PRO A CA 1
ATOM 1291 C C . PRO A 1 167 ? 13.857 35.494 2.237 1.00 34.91 167 PRO A C 1
ATOM 1293 O O . PRO A 1 167 ? 13.574 36.448 2.961 1.00 34.91 167 PRO A O 1
ATOM 1296 N N . VAL A 1 168 ? 14.992 34.809 2.387 1.00 41.16 168 VAL A N 1
ATOM 1297 C CA . VAL A 1 168 ? 16.099 35.267 3.238 1.00 41.16 168 VAL A CA 1
ATOM 1298 C C . VAL A 1 168 ? 16.837 36.379 2.493 1.00 41.16 168 VAL A C 1
ATOM 1300 O O . VAL A 1 168 ? 17.405 36.155 1.427 1.00 41.16 168 VAL A O 1
ATOM 1303 N N . SER A 1 169 ? 16.804 37.589 3.052 1.00 41.31 169 SER A N 1
ATOM 1304 C CA . SER A 1 169 ? 17.583 38.737 2.578 1.00 41.31 169 SER A CA 1
ATOM 1305 C C . SER A 1 169 ? 19.082 38.531 2.859 1.00 41.31 169 SER A C 1
ATOM 1307 O O . SER A 1 169 ? 19.428 38.091 3.962 1.00 41.31 1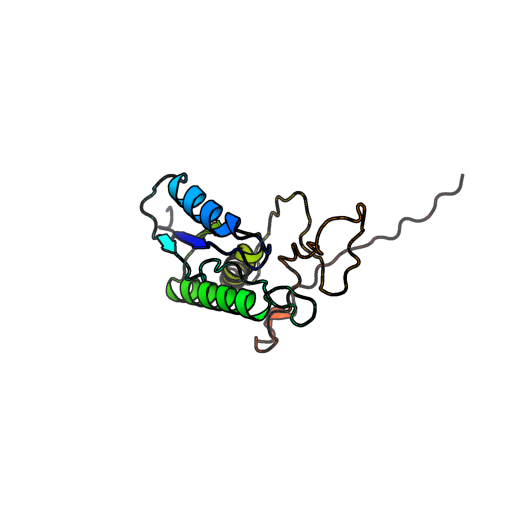69 SER A O 1
ATOM 1309 N N . PRO A 1 170 ? 19.988 38.846 1.914 1.00 45.56 170 PRO A N 1
ATOM 1310 C CA . PRO A 1 170 ? 21.420 38.709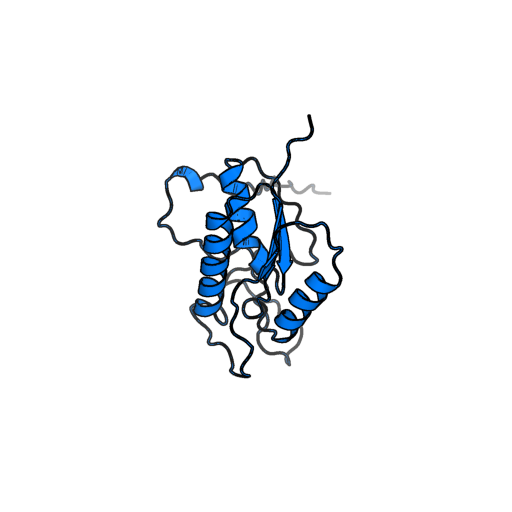 2.133 1.00 45.56 170 PRO A CA 1
ATOM 1311 C C . PRO A 1 170 ? 21.913 39.798 3.095 1.00 45.56 170 PRO A C 1
ATOM 1313 O O . PRO A 1 170 ? 21.848 40.990 2.797 1.00 45.56 170 PRO A O 1
ATOM 1316 N N . ARG A 1 171 ? 22.441 39.396 4.258 1.00 44.44 171 ARG A N 1
ATOM 1317 C CA . ARG A 1 171 ? 23.256 40.294 5.087 1.00 44.44 171 ARG A CA 1
ATOM 1318 C C . ARG A 1 171 ? 24.659 40.358 4.500 1.00 44.44 171 ARG A C 1
ATOM 1320 O O . ARG A 1 171 ? 25.382 39.367 4.505 1.00 44.44 171 ARG A O 1
ATOM 1327 N N . THR A 1 172 ? 25.027 41.538 4.028 1.00 47.34 172 THR A N 1
ATOM 1328 C CA . THR A 1 172 ? 26.409 41.943 3.799 1.00 47.34 172 THR A CA 1
ATOM 1329 C C . THR A 1 172 ? 27.146 42.068 5.131 1.00 47.34 172 THR A C 1
ATOM 1331 O O . THR A 1 172 ? 26.662 42.709 6.070 1.00 47.34 172 THR A O 1
ATOM 1334 N N . ARG A 1 173 ? 28.339 41.482 5.199 1.00 42.47 173 ARG A N 1
ATOM 1335 C CA . ARG A 1 173 ? 29.462 42.031 5.954 1.00 42.47 173 ARG A CA 1
ATOM 1336 C C . ARG A 1 173 ? 30.766 41.620 5.297 1.00 42.47 173 ARG A C 1
ATOM 1338 O O . ARG A 1 173 ? 30.841 40.446 4.880 1.00 42.47 173 ARG A O 1
#

Sequence (173 aa):
MTEDLKTLRLVLPHWQGGNKPTYQLGSRLLAWLAPDNGDLTVEVPVPKPDGRKLPVEDGVVGKSEVLDVARATRAIIEQHQPDRIVTFGGDCMVSIAPFSFLARKHEGDVAVLWIDAHPDVTIPTSPCRRTTPTRTPTCWRTCWAMPIPTSLSLAERRFRATASSSPVSPRTR

Foldseek 3Di:
DPPPFAEEEEQAQDCQLQVHQCLNVQLVVLVVPDDDDPHHYDYQDADHDPPDFADQDLLGGNVVRLVVSLVSLLVVCVVRVGPHYHYSGRALLSVVNVVVSNCVVVLNPDDDDDDDPDPLCADSPRDDDDPDDPDDPSVRSRNDHDDDDPPDDPSPPPPDPPPPDDDDDDDDD

pLDDT: mean 78.52, std 24.81, range [28.97, 98.56]

Secondary structure (DSSP, 8-state):
------EEEEE----TTTT-THHHHHHHHHHHHSPP-S-EEEE---PPP-SPPPPEETTEETHHHHHHHHHHHHHHHHHH--SEEEEE-SSGGGGHHHHHHHHHHTTT-------SSS-----TT-------SSS-------SS-SPPPS-S-GGGGG---------------